Protein AF-A0A0E3R468-F1 (afdb_monomer_lite)

Sequence (129 aa):
MIKLFVVKCFRQLSYDKTISSLTEEEAILLSFYDENGQIKLPSGGTLHHFMKYRLGEKGVNEIMMLIGEKILKLSQEKEAKIDSTPLEASRYDKHADYNPHYECKMDKGTYYNGWNLPNFHDSYKRTFW

Secondary structure (DSSP, 8-state):
-HHHHHHHHHHT--HHHHHHT--HHHHHHTT-B-TTS-B-PPPHHHHHHIIIIIIHHHHHHHHHHHHHHHHHHHHHTS----B-PPEEPPTT-SSPEEETTTTEEEE---B-TT-----HHHHHHHHH-

Foldseek 3Di:
DVLLVVQCLQVLDQSVVSVVPQDPVNCVVSVCADPVRDRDDDDSVRVLCCDPPVCNPVNVVVVVVVVVVVVVVVVVVPPQPQDQDWDADPPPDPPFDQDPVVRGGTDRDRDRVPDDPDPSVVSCVVHND

Organism: NCBI:txid1434106

pLDDT: mean 72.73, std 17.35, range [34.56, 90.25]

Structure (mmCIF, N/CA/C/O backbone):
data_AF-A0A0E3R468-F1
#
_entry.id   AF-A0A0E3R468-F1
#
loop_
_atom_site.group_PDB
_atom_site.id
_atom_site.type_symbol
_atom_site.label_atom_id
_atom_site.label_alt_id
_atom_site.label_comp_id
_atom_site.label_asym_id
_atom_site.label_entity_id
_atom_site.label_seq_id
_atom_site.pdbx_PDB_ins_code
_atom_site.Cartn_x
_atom_site.Cartn_y
_atom_site.Cartn_z
_atom_site.occupancy
_atom_site.B_iso_or_equiv
_atom_site.auth_seq_id
_atom_site.auth_comp_id
_atom_site.auth_asym_id
_atom_site.auth_atom_id
_atom_site.pdbx_PDB_model_num
ATOM 1 N N . MET A 1 1 ? -10.256 -3.615 -2.836 1.00 83.75 1 MET A N 1
ATOM 2 C CA . MET A 1 1 ? -8.941 -4.296 -2.955 1.00 83.75 1 MET A CA 1
ATOM 3 C C . MET A 1 1 ? -7.787 -3.319 -3.188 1.00 83.75 1 MET A C 1
ATOM 5 O O . MET A 1 1 ? -6.868 -3.327 -2.384 1.00 83.75 1 MET A O 1
ATOM 9 N N . ILE A 1 2 ? -7.838 -2.440 -4.202 1.00 87.44 2 ILE A N 1
ATOM 10 C CA . ILE A 1 2 ? -6.741 -1.488 -4.504 1.00 87.44 2 ILE A CA 1
ATOM 11 C C . ILE A 1 2 ? -6.400 -0.573 -3.316 1.00 87.44 2 ILE A C 1
ATOM 13 O O . ILE A 1 2 ? -5.235 -0.463 -2.965 1.00 87.44 2 ILE A O 1
ATOM 17 N N . LYS A 1 3 ? -7.399 0.019 -2.642 1.00 89.00 3 LYS A N 1
ATOM 18 C CA . LYS A 1 3 ? -7.170 0.876 -1.458 1.00 89.00 3 LYS A CA 1
ATOM 19 C C . LYS A 1 3 ? -6.333 0.173 -0.379 1.00 89.00 3 LYS A C 1
ATOM 21 O O . LYS A 1 3 ? -5.358 0.726 0.108 1.00 89.00 3 LYS A O 1
ATOM 26 N N . LEU A 1 4 ? -6.681 -1.076 -0.065 1.00 87.31 4 LEU A N 1
ATOM 27 C CA . LEU A 1 4 ? -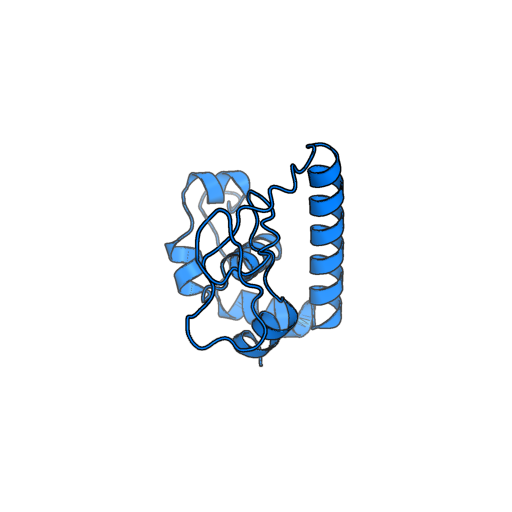5.968 -1.879 0.928 1.00 87.31 4 LEU A CA 1
ATOM 28 C C . LEU A 1 4 ? -4.533 -2.200 0.494 1.00 87.31 4 LEU A C 1
ATOM 30 O O . LEU A 1 4 ? -3.613 -2.153 1.305 1.00 87.31 4 LEU A O 1
ATOM 34 N N . PHE A 1 5 ? -4.338 -2.492 -0.793 1.00 87.25 5 PHE A N 1
ATOM 35 C CA . PHE A 1 5 ? -3.008 -2.674 -1.365 1.00 87.25 5 PHE A CA 1
ATOM 36 C C . PHE A 1 5 ? -2.149 -1.410 -1.215 1.00 87.25 5 PHE A C 1
ATOM 38 O O . PHE A 1 5 ? -1.015 -1.490 -0.750 1.00 87.25 5 PHE A O 1
ATOM 45 N N . VAL A 1 6 ? -2.707 -0.248 -1.549 1.00 86.69 6 VAL A N 1
ATOM 46 C CA . VAL A 1 6 ? -2.021 1.042 -1.434 1.00 86.69 6 VAL A CA 1
ATOM 47 C C . VAL A 1 6 ? -1.604 1.305 0.016 1.00 86.69 6 VAL A C 1
ATOM 49 O O . VAL A 1 6 ? -0.434 1.581 0.264 1.00 86.69 6 VAL A O 1
ATOM 52 N N . VAL A 1 7 ? -2.510 1.123 0.983 1.00 88.06 7 VAL A N 1
ATOM 53 C CA . VAL A 1 7 ? -2.199 1.262 2.420 1.00 88.06 7 VAL A CA 1
ATOM 54 C C . VAL A 1 7 ? -1.065 0.328 2.839 1.00 88.06 7 VAL A C 1
ATOM 56 O O . VAL A 1 7 ? -0.104 0.767 3.469 1.00 88.06 7 VAL A O 1
ATOM 59 N N . LYS A 1 8 ? -1.139 -0.948 2.447 1.00 86.88 8 LYS A N 1
ATOM 60 C CA . LYS A 1 8 ? -0.091 -1.936 2.723 1.00 86.88 8 LYS A CA 1
ATOM 61 C C . LYS A 1 8 ? 1.271 -1.493 2.173 1.00 86.88 8 LYS A C 1
ATOM 63 O O . LYS A 1 8 ? 2.278 -1.647 2.858 1.00 86.88 8 LYS A O 1
ATOM 68 N N . CYS A 1 9 ? 1.308 -0.944 0.958 1.00 83.50 9 CYS A N 1
ATOM 69 C CA . CYS A 1 9 ? 2.532 -0.441 0.332 1.00 83.50 9 CYS A CA 1
ATOM 70 C C . CYS A 1 9 ? 3.117 0.773 1.047 1.00 83.50 9 CYS A C 1
ATOM 72 O O . CYS A 1 9 ? 4.317 0.792 1.301 1.00 83.50 9 CYS A O 1
ATOM 74 N N . PHE A 1 10 ? 2.289 1.753 1.411 1.00 83.62 10 PHE A N 1
ATOM 75 C CA . PHE A 1 10 ? 2.759 2.933 2.140 1.00 83.62 10 PHE A CA 1
ATOM 76 C C . PHE A 1 10 ? 3.280 2.584 3.535 1.00 83.62 10 PHE A C 1
ATOM 78 O O . PHE A 1 10 ? 4.292 3.131 3.962 1.00 83.62 10 PHE A O 1
ATOM 85 N N . ARG A 1 11 ? 2.637 1.636 4.226 1.00 84.38 11 ARG A N 1
ATOM 86 C CA . ARG A 1 11 ? 3.075 1.179 5.554 1.00 84.38 11 ARG A CA 1
ATOM 87 C C . ARG A 1 11 ? 4.249 0.204 5.514 1.00 84.38 11 ARG A C 1
ATOM 89 O O . ARG A 1 11 ? 4.859 -0.034 6.548 1.00 84.38 11 ARG A O 1
ATOM 96 N N . GLN A 1 12 ? 4.540 -0.389 4.354 1.00 84.94 12 GLN A N 1
ATOM 97 C CA . GLN A 1 12 ? 5.531 -1.462 4.190 1.00 84.94 12 GLN A CA 1
ATOM 98 C C . GLN A 1 12 ? 5.329 -2.645 5.152 1.00 84.94 12 GLN A C 1
ATOM 100 O O . GLN A 1 12 ? 6.282 -3.272 5.615 1.00 84.94 12 GLN A O 1
ATOM 105 N N . LEU A 1 13 ? 4.073 -2.963 5.463 1.00 83.62 13 LEU A N 1
ATOM 106 C CA . LEU A 1 13 ? 3.722 -4.044 6.378 1.00 83.62 13 LEU A CA 1
ATOM 107 C C . LEU A 1 13 ? 3.335 -5.321 5.621 1.00 83.62 13 LEU A C 1
ATOM 109 O O . LEU A 1 13 ? 2.939 -5.307 4.449 1.00 83.62 13 LEU A O 1
ATOM 113 N N . SER A 1 14 ? 3.408 -6.459 6.318 1.00 84.31 14 SER A N 1
ATOM 114 C CA . SER A 1 14 ? 2.744 -7.679 5.853 1.00 84.31 14 SER A CA 1
ATOM 115 C C . SER A 1 14 ? 1.225 -7.478 5.838 1.00 84.31 14 SER A C 1
ATOM 117 O O . SER A 1 14 ? 0.705 -6.530 6.430 1.00 84.31 14 SER A O 1
ATOM 119 N N . TYR A 1 15 ? 0.498 -8.352 5.136 1.00 85.69 15 TYR A N 1
ATOM 120 C CA . TYR A 1 15 ? -0.962 -8.249 5.062 1.00 85.69 15 TYR A CA 1
ATOM 121 C C . TYR A 1 15 ? -1.594 -8.287 6.463 1.00 85.69 15 TYR A C 1
ATOM 123 O O . TYR A 1 15 ? -2.299 -7.351 6.827 1.00 85.69 15 TYR A O 1
ATOM 131 N N . ASP A 1 16 ? -1.248 -9.286 7.279 1.00 85.06 16 ASP A N 1
ATOM 132 C CA . ASP A 1 16 ? -1.821 -9.447 8.623 1.00 85.06 16 ASP A CA 1
ATOM 133 C C . ASP A 1 16 ? -1.519 -8.250 9.526 1.00 85.06 16 ASP A C 1
ATOM 135 O O . ASP A 1 16 ? -2.408 -7.748 10.208 1.00 85.06 16 ASP A O 1
ATOM 139 N N . LYS A 1 17 ? -0.288 -7.723 9.453 1.00 86.69 17 LYS A N 1
ATOM 140 C CA . LYS A 1 17 ? 0.103 -6.512 10.186 1.00 86.69 17 LYS A CA 1
ATOM 141 C C . LYS A 1 17 ? -0.636 -5.273 9.692 1.00 86.69 17 LYS A C 1
ATOM 143 O O . LYS A 1 17 ? -0.968 -4.400 10.485 1.00 86.69 17 LYS A O 1
ATOM 148 N N . THR A 1 18 ? -0.902 -5.185 8.389 1.00 87.00 18 THR A N 1
ATOM 149 C CA . THR A 1 18 ? -1.691 -4.087 7.819 1.00 87.00 18 THR A CA 1
ATOM 150 C C . THR A 1 18 ? -3.101 -4.114 8.394 1.00 87.00 18 THR A C 1
ATOM 152 O O . THR A 1 18 ? -3.568 -3.081 8.861 1.00 87.00 18 THR A O 1
ATOM 155 N N . ILE A 1 19 ? -3.734 -5.292 8.439 1.00 86.56 19 ILE A N 1
ATOM 156 C CA . ILE A 1 19 ? -5.073 -5.461 9.013 1.00 86.56 19 ILE A CA 1
ATOM 157 C C . ILE A 1 19 ? -5.087 -5.151 10.507 1.00 86.56 19 ILE A C 1
ATOM 159 O O . ILE A 1 19 ? -5.939 -4.392 10.951 1.00 86.56 19 ILE A O 1
ATOM 163 N N . SER A 1 20 ? -4.129 -5.663 11.281 1.00 86.38 20 SER A N 1
ATOM 164 C CA . SER A 1 20 ? -4.080 -5.398 1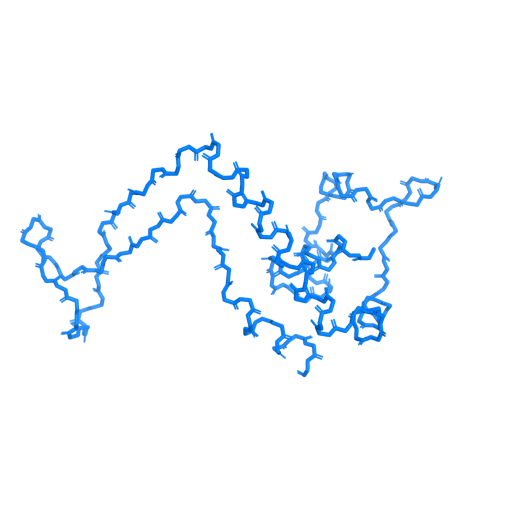2.724 1.00 86.38 20 SER A CA 1
ATOM 165 C C . SER A 1 20 ? -3.792 -3.932 13.061 1.00 86.38 20 SER A C 1
ATOM 167 O O . SER A 1 20 ? -4.087 -3.489 14.163 1.00 86.38 20 SER A O 1
ATOM 169 N N . SER A 1 21 ? -3.172 -3.192 12.138 1.00 87.56 21 SER A N 1
ATOM 170 C CA . SER A 1 21 ? -2.844 -1.769 12.302 1.00 87.56 21 SER A CA 1
ATOM 171 C C . SER A 1 21 ? -3.926 -0.812 11.794 1.00 87.56 21 SER A C 1
ATOM 173 O O . SER A 1 21 ? -3.733 0.397 11.869 1.00 87.56 21 SER A O 1
ATOM 175 N N . LEU A 1 22 ? -5.005 -1.316 11.190 1.00 86.75 22 LEU A N 1
ATOM 176 C CA . LEU A 1 22 ? -6.097 -0.484 10.687 1.00 86.75 22 LEU A CA 1
ATOM 177 C C . LEU A 1 22 ? -6.956 -0.012 11.858 1.00 86.75 22 LEU A C 1
ATOM 179 O O . LEU A 1 22 ? -7.528 -0.833 12.575 1.00 86.75 22 LEU A O 1
ATOM 183 N N . THR A 1 23 ? -7.053 1.303 12.041 1.00 86.69 23 THR A N 1
ATOM 184 C CA . THR A 1 23 ? -8.002 1.874 13.002 1.00 86.69 23 THR A CA 1
ATOM 185 C C . THR A 1 23 ? -9.412 1.887 12.415 1.00 86.69 23 THR A C 1
ATOM 187 O O . THR A 1 23 ? -9.610 1.796 11.199 1.00 86.69 23 THR A O 1
ATOM 190 N N . GLU A 1 24 ? -10.415 2.013 13.281 1.00 81.44 24 GLU A N 1
ATOM 191 C CA . GLU A 1 24 ? -11.810 2.134 12.851 1.00 81.44 24 GLU A CA 1
ATOM 192 C C . GLU A 1 24 ? -12.020 3.377 11.972 1.00 81.44 24 GLU A C 1
ATOM 194 O O . GLU A 1 24 ? -12.632 3.291 10.913 1.00 81.44 24 GLU A O 1
ATOM 199 N N . GLU A 1 25 ? -11.414 4.507 12.339 1.00 85.00 25 GLU A N 1
ATOM 200 C CA . GLU A 1 25 ? -11.448 5.759 11.570 1.00 85.00 25 GLU A CA 1
ATOM 201 C C . GLU A 1 25 ? -10.875 5.593 10.157 1.00 85.00 25 GLU A C 1
ATOM 203 O O . GLU A 1 25 ? -11.449 6.068 9.175 1.00 85.00 25 GLU A O 1
ATOM 208 N N . GLU A 1 26 ? -9.758 4.876 10.028 1.00 84.56 26 GLU A N 1
ATOM 209 C CA . GLU A 1 26 ? -9.151 4.580 8.732 1.00 84.56 26 GLU A CA 1
ATOM 210 C C . GLU A 1 26 ? -10.023 3.636 7.905 1.00 84.56 26 GLU A C 1
ATOM 212 O O . GLU A 1 26 ? -10.137 3.807 6.688 1.00 84.56 26 GLU A O 1
ATOM 217 N N . ALA A 1 27 ? -10.670 2.662 8.549 1.00 83.50 27 ALA A N 1
ATOM 218 C CA . ALA A 1 27 ? -11.628 1.787 7.890 1.00 83.50 27 ALA A CA 1
ATOM 219 C C . ALA A 1 27 ? -12.851 2.566 7.376 1.00 83.50 27 ALA A C 1
ATOM 221 O O . ALA A 1 27 ? -13.286 2.308 6.247 1.00 83.50 27 ALA A O 1
ATOM 222 N N . ILE A 1 28 ? -13.328 3.565 8.135 1.00 83.31 28 ILE A N 1
ATOM 223 C CA . ILE A 1 28 ? -14.382 4.496 7.708 1.00 83.31 28 ILE A CA 1
ATOM 224 C C . ILE A 1 28 ? -13.930 5.293 6.491 1.00 83.31 28 ILE A C 1
ATOM 226 O O . ILE A 1 28 ? -14.574 5.261 5.438 1.00 83.31 28 ILE A O 1
ATOM 230 N N . LEU A 1 29 ? -12.794 5.976 6.619 1.00 85.94 29 LEU A N 1
ATOM 231 C CA . LEU A 1 29 ? -12.253 6.867 5.598 1.00 85.94 29 LEU A CA 1
ATOM 232 C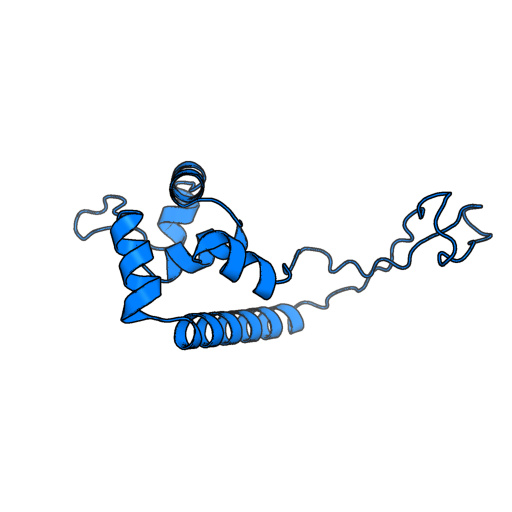 C . LEU A 1 29 ? -12.005 6.137 4.274 1.00 85.94 29 LEU A C 1
ATOM 234 O O . LEU A 1 29 ? -12.268 6.659 3.190 1.00 85.94 29 LEU A O 1
ATOM 238 N N . LEU A 1 30 ? -11.514 4.902 4.350 1.00 84.31 30 LEU A N 1
ATOM 239 C CA . LEU A 1 30 ? -11.219 4.077 3.183 1.00 84.31 30 LEU A CA 1
ATOM 240 C C . LEU A 1 30 ? -12.438 3.295 2.681 1.00 84.31 30 LEU A C 1
ATOM 242 O O . LEU A 1 30 ? -12.362 2.671 1.615 1.00 84.31 30 LEU A O 1
ATOM 246 N N . SER A 1 31 ? -13.572 3.405 3.375 1.00 84.19 31 SER A N 1
ATOM 247 C CA . SER A 1 31 ? -14.843 2.761 3.049 1.00 84.19 31 SER A CA 1
ATOM 248 C C . SER A 1 31 ? -14.702 1.240 2.954 1.00 84.19 31 SER A C 1
ATOM 250 O O . SER A 1 31 ? -15.111 0.630 1.966 1.00 84.19 31 SER A O 1
ATOM 252 N N . PHE A 1 32 ? -14.073 0.615 3.951 1.00 82.62 32 PHE A N 1
ATOM 253 C CA . PHE A 1 32 ? -13.917 -0.842 4.016 1.00 82.62 32 PHE A CA 1
ATOM 254 C C . PHE A 1 32 ? -15.165 -1.554 4.556 1.00 82.62 32 PHE A C 1
ATOM 256 O O . PHE A 1 32 ? -15.038 -2.503 5.321 1.00 82.62 32 PHE A O 1
ATOM 263 N N . TYR A 1 33 ? -16.357 -1.134 4.136 1.00 78.75 33 TYR A N 1
ATOM 264 C CA . TYR A 1 33 ? -17.625 -1.716 4.575 1.00 78.75 33 TYR A CA 1
ATOM 265 C C . TYR A 1 33 ? -18.271 -2.586 3.505 1.00 78.75 33 TYR A C 1
ATOM 267 O O . TYR A 1 33 ? -18.129 -2.327 2.308 1.00 78.75 33 TYR A O 1
ATOM 275 N N . ASP A 1 34 ? -18.988 -3.614 3.947 1.00 72.38 34 ASP A N 1
ATOM 276 C CA . ASP A 1 34 ? -19.946 -4.332 3.120 1.00 72.38 34 ASP A CA 1
ATOM 277 C C . ASP A 1 34 ? -21.332 -3.666 3.130 1.00 72.38 34 ASP A C 1
ATOM 279 O O . ASP A 1 34 ? -21.573 -2.653 3.787 1.00 72.38 34 ASP A O 1
ATOM 283 N N . GLU A 1 35 ? -22.250 -4.254 2.370 1.00 71.94 35 GLU A N 1
ATOM 284 C CA . GLU A 1 35 ? -23.657 -3.851 2.268 1.00 71.94 35 GLU A CA 1
ATOM 285 C C . GLU A 1 35 ? -24.426 -3.882 3.603 1.00 71.94 35 GLU A C 1
ATOM 287 O O . GLU A 1 35 ? -25.473 -3.249 3.715 1.00 71.94 35 GLU A O 1
ATOM 292 N N . ASN A 1 36 ? -23.878 -4.534 4.633 1.00 75.38 36 ASN A N 1
ATOM 293 C CA . ASN A 1 36 ? -24.439 -4.608 5.982 1.00 75.38 36 ASN A CA 1
ATOM 294 C C . ASN A 1 36 ? -23.715 -3.683 6.980 1.00 75.38 36 ASN A C 1
ATOM 296 O O . ASN A 1 36 ? -23.978 -3.753 8.180 1.00 75.38 36 ASN A O 1
ATOM 300 N N . GLY A 1 37 ? -22.790 -2.836 6.514 1.00 68.69 37 GLY A N 1
ATOM 301 C CA . GLY A 1 37 ? -22.012 -1.932 7.362 1.00 68.69 37 GLY A CA 1
ATOM 302 C C . GLY A 1 37 ? -20.914 -2.620 8.178 1.00 68.69 37 GLY A C 1
ATOM 303 O O . GLY A 1 37 ? -20.349 -2.001 9.077 1.00 68.69 37 GLY A O 1
ATOM 304 N N . GLN A 1 38 ? -20.582 -3.882 7.889 1.00 74.12 38 GLN A N 1
ATOM 305 C CA . GLN A 1 38 ? -19.495 -4.596 8.558 1.00 74.12 38 GLN A CA 1
ATOM 306 C C . GLN A 1 38 ? -18.171 -4.391 7.827 1.00 74.12 38 GLN A C 1
ATOM 308 O O . GLN A 1 38 ? -18.126 -4.334 6.596 1.00 74.12 38 GLN A O 1
ATOM 313 N N . ILE A 1 39 ? -17.069 -4.301 8.581 1.00 75.25 39 ILE A N 1
ATOM 314 C CA . ILE A 1 39 ? -15.737 -4.177 7.984 1.00 75.25 39 ILE A CA 1
ATOM 315 C C . ILE A 1 39 ? -15.402 -5.481 7.255 1.00 75.25 39 ILE A C 1
ATOM 317 O O . ILE A 1 39 ? -15.133 -6.506 7.883 1.00 75.25 39 ILE A O 1
ATOM 321 N N . LYS A 1 40 ? -15.391 -5.447 5.919 1.00 79.81 40 LYS A N 1
ATOM 322 C CA . LYS A 1 40 ? -15.118 -6.622 5.083 1.00 79.81 40 LYS A CA 1
ATOM 323 C C . LYS A 1 40 ? -13.871 -6.409 4.245 1.00 79.81 40 LYS A C 1
ATOM 325 O O . LYS A 1 40 ? -13.878 -5.768 3.193 1.00 79.81 40 LYS A O 1
ATOM 330 N N . LEU A 1 41 ? -12.778 -6.999 4.714 1.00 83.12 41 LEU A N 1
ATOM 331 C CA . LEU A 1 41 ? -11.481 -6.949 4.051 1.00 83.12 41 LEU A CA 1
ATOM 332 C C . LEU A 1 41 ? -11.251 -8.242 3.243 1.00 83.12 41 LEU A C 1
ATOM 334 O O . LEU A 1 41 ? -11.570 -9.334 3.717 1.00 83.12 41 LEU A O 1
ATOM 338 N N . PRO A 1 42 ? -10.724 -8.155 2.008 1.00 84.12 42 PRO A N 1
ATOM 339 C CA . PRO A 1 42 ? -10.400 -9.335 1.210 1.00 84.12 42 PRO A CA 1
ATOM 340 C C . PRO A 1 42 ? -9.262 -10.109 1.872 1.00 84.12 42 PRO A C 1
ATOM 342 O O . PRO A 1 42 ? -8.281 -9.487 2.245 1.00 84.12 42 PRO A O 1
ATOM 345 N N . SER A 1 43 ? -9.328 -11.442 1.931 1.00 86.25 43 SER A N 1
ATOM 346 C CA . SER A 1 43 ? -8.233 -12.244 2.501 1.00 86.25 43 SER A CA 1
ATOM 347 C C . SER A 1 43 ? -6.872 -11.938 1.853 1.00 86.25 43 SER A C 1
ATOM 349 O O . SER A 1 43 ? -6.801 -11.546 0.681 1.00 86.25 43 SER A O 1
ATOM 351 N N . GLY A 1 44 ? -5.777 -12.188 2.580 1.00 84.88 44 GLY A N 1
ATOM 352 C CA . GLY A 1 44 ? -4.421 -11.988 2.059 1.00 84.88 44 GLY A CA 1
ATOM 353 C C . GLY A 1 44 ? -4.164 -12.747 0.751 1.00 84.88 44 GLY A C 1
ATOM 354 O O . GLY A 1 44 ? -3.576 -12.192 -0.176 1.00 84.88 44 GLY A O 1
ATOM 355 N N . GLY A 1 45 ? -4.694 -13.971 0.625 1.00 86.00 45 GLY A N 1
ATOM 356 C CA . GLY A 1 45 ? -4.618 -14.762 -0.608 1.00 86.00 45 GLY A CA 1
ATOM 357 C C . GLY A 1 45 ? -5.400 -14.140 -1.767 1.00 86.00 45 GLY A C 1
ATOM 358 O O . GLY A 1 45 ? -4.894 -14.058 -2.886 1.00 86.00 45 GLY A O 1
ATOM 359 N N . THR A 1 46 ? -6.603 -13.621 -1.502 1.00 88.31 46 THR A N 1
ATOM 360 C CA . THR A 1 46 ? -7.409 -12.901 -2.502 1.00 88.31 46 THR A CA 1
ATOM 361 C C . THR A 1 46 ? -6.699 -11.634 -2.979 1.00 88.31 46 THR A C 1
ATOM 363 O O . THR A 1 46 ? -6.667 -11.360 -4.180 1.00 88.31 46 THR A O 1
ATOM 366 N N . LEU A 1 47 ? -6.095 -10.876 -2.057 1.00 87.38 47 LEU A N 1
ATOM 367 C CA . LEU A 1 47 ? -5.340 -9.670 -2.387 1.00 87.38 47 LEU A CA 1
ATOM 368 C C . LEU A 1 47 ? -4.095 -10.003 -3.217 1.00 87.38 47 LEU A C 1
ATOM 370 O O . LEU A 1 47 ? -3.862 -9.366 -4.242 1.00 87.38 47 LEU A O 1
ATOM 374 N N . HIS A 1 48 ? -3.334 -11.024 -2.817 1.00 86.00 48 HIS A N 1
ATOM 375 C CA . HIS A 1 48 ? -2.154 -11.478 -3.551 1.00 86.00 48 HIS A CA 1
ATOM 376 C C . HIS A 1 48 ? -2.514 -11.929 -4.972 1.00 86.00 48 HIS A C 1
ATOM 378 O O . HIS A 1 48 ? -1.894 -11.485 -5.936 1.00 86.00 48 HIS A O 1
ATOM 384 N N . HIS A 1 49 ? -3.559 -12.748 -5.121 1.00 89.75 49 HIS A N 1
ATOM 385 C CA . HIS A 1 49 ? -4.028 -13.202 -6.427 1.00 89.75 49 HIS A CA 1
ATOM 386 C C . HIS A 1 49 ? -4.457 -12.028 -7.320 1.00 89.75 49 HIS A C 1
ATOM 388 O O . HIS A 1 49 ? -4.087 -11.968 -8.493 1.00 89.75 49 HIS A O 1
ATOM 394 N N . PHE A 1 50 ? -5.213 -11.070 -6.774 1.00 88.62 50 PHE A N 1
ATOM 395 C CA . PHE A 1 50 ? -5.607 -9.863 -7.500 1.00 88.62 50 PHE A CA 1
ATOM 396 C C . PHE A 1 50 ? -4.381 -9.080 -7.984 1.00 88.62 50 PHE A C 1
ATOM 398 O O . PHE A 1 50 ? -4.282 -8.739 -9.159 1.00 88.62 50 PHE A O 1
ATOM 405 N N . MET A 1 51 ? -3.413 -8.839 -7.108 1.00 85.25 51 MET A N 1
ATOM 406 C CA . MET A 1 51 ? -2.214 -8.099 -7.478 1.00 85.25 51 MET A CA 1
ATOM 407 C C . MET A 1 51 ? -1.378 -8.808 -8.539 1.00 85.25 51 MET A C 1
ATOM 409 O O . MET A 1 51 ? -0.967 -8.178 -9.508 1.00 85.25 51 MET A O 1
ATOM 413 N N . LYS A 1 52 ? -1.137 -10.109 -8.365 1.00 84.75 52 LYS A N 1
ATOM 414 C CA . LYS A 1 52 ? -0.269 -10.883 -9.251 1.00 84.75 52 LYS A CA 1
ATOM 415 C C . LYS A 1 52 ? -0.888 -11.083 -10.633 1.00 84.75 52 LYS A C 1
ATOM 417 O O . LYS A 1 52 ? -0.203 -10.896 -11.630 1.00 84.75 52 LYS A O 1
ATOM 422 N N . TYR A 1 53 ? -2.172 -11.439 -10.690 1.00 86.19 53 TYR A N 1
ATOM 423 C CA . TYR A 1 53 ? -2.800 -11.909 -11.930 1.00 86.19 53 TYR A CA 1
ATOM 424 C C . TYR A 1 53 ? -3.783 -10.926 -12.565 1.00 86.19 53 TYR A C 1
ATOM 426 O O . TYR A 1 53 ? -3.999 -10.997 -13.770 1.00 86.19 53 TYR A O 1
ATOM 434 N N . ARG A 1 54 ? -4.412 -10.029 -11.792 1.00 88.00 54 ARG A N 1
ATOM 435 C CA . ARG A 1 54 ? -5.347 -9.029 -12.348 1.00 88.00 54 ARG A CA 1
ATOM 436 C C . ARG A 1 54 ? -4.646 -7.711 -12.639 1.00 88.00 54 ARG A C 1
ATOM 438 O O . ARG A 1 54 ? -4.888 -7.121 -13.682 1.00 88.00 54 ARG A O 1
ATOM 445 N N . LEU A 1 55 ? -3.823 -7.249 -11.701 1.00 87.38 55 LEU A N 1
ATOM 446 C CA . LEU A 1 55 ? -3.137 -5.965 -11.808 1.00 87.38 55 LEU A CA 1
ATOM 447 C C . LEU A 1 55 ? -1.797 -6.105 -12.540 1.00 87.38 55 LEU A C 1
ATOM 449 O O . LEU A 1 55 ? -1.489 -5.326 -13.439 1.00 87.38 55 LEU A O 1
ATOM 453 N N . GLY A 1 56 ? -1.020 -7.122 -12.162 1.00 87.94 56 GLY A N 1
ATOM 454 C CA . GLY A 1 56 ? 0.336 -7.332 -12.652 1.00 87.94 56 GLY A CA 1
ATOM 455 C C . GLY A 1 56 ? 1.294 -6.211 -12.236 1.00 87.94 56 GLY A C 1
ATOM 456 O O . GLY A 1 56 ? 0.902 -5.192 -11.667 1.00 87.94 56 GLY A O 1
ATOM 457 N N . GLU A 1 57 ? 2.577 -6.388 -12.536 1.00 85.50 57 GLU A N 1
ATOM 458 C CA . GLU A 1 57 ? 3.612 -5.390 -12.228 1.00 85.50 57 GLU A CA 1
ATOM 459 C C . GLU A 1 57 ? 3.349 -4.051 -12.925 1.00 85.50 57 GLU A C 1
ATOM 461 O O . GLU A 1 57 ? 3.426 -2.991 -12.304 1.0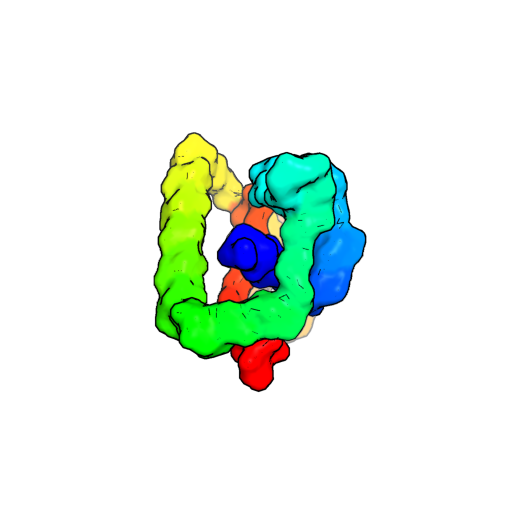0 85.50 57 GLU A O 1
ATOM 466 N N . LYS A 1 58 ? 2.949 -4.100 -14.200 1.00 87.50 58 LYS A N 1
ATOM 467 C CA . LYS A 1 58 ? 2.646 -2.900 -14.982 1.00 87.50 58 LYS A CA 1
ATOM 468 C C . LYS A 1 58 ? 1.497 -2.091 -14.372 1.00 87.50 58 LYS A C 1
ATOM 470 O O . LYS A 1 58 ? 1.653 -0.894 -14.155 1.00 87.50 58 LYS A O 1
ATOM 475 N N . GLY A 1 59 ? 0.380 -2.742 -14.034 1.00 87.75 59 GLY A N 1
ATOM 476 C CA . GLY A 1 59 ? -0.771 -2.058 -13.442 1.00 87.75 59 GLY A CA 1
ATOM 477 C C . GLY A 1 59 ? -0.4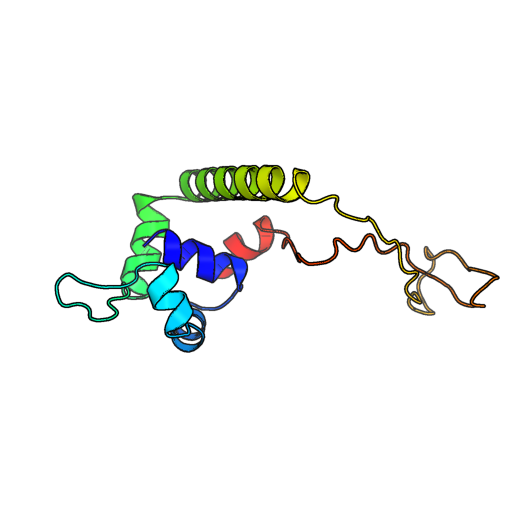84 -1.520 -12.040 1.00 87.75 59 GLY A C 1
ATOM 478 O O . GLY A 1 59 ? -0.979 -0.455 -11.676 1.00 87.75 59 GLY A O 1
ATOM 479 N N . VAL A 1 60 ? 0.351 -2.213 -11.256 1.00 87.12 60 VAL A N 1
ATOM 480 C CA . VAL A 1 60 ? 0.826 -1.701 -9.962 1.00 87.12 60 VAL A CA 1
ATOM 481 C C . VAL A 1 60 ? 1.622 -0.411 -10.153 1.00 87.12 60 VAL A C 1
ATOM 483 O O . VAL A 1 60 ? 1.333 0.577 -9.478 1.00 87.12 60 VAL A O 1
ATOM 486 N N . ASN A 1 61 ? 2.585 -0.404 -11.077 1.00 85.88 61 ASN A N 1
ATOM 487 C CA . ASN A 1 61 ? 3.423 0.765 -11.337 1.00 85.88 61 ASN A CA 1
ATOM 488 C C . ASN A 1 61 ? 2.597 1.962 -11.823 1.00 85.88 61 ASN A C 1
ATOM 490 O O . ASN A 1 61 ? 2.777 3.067 -11.317 1.00 85.88 61 ASN A O 1
ATOM 494 N N . GLU A 1 62 ? 1.651 1.749 -12.739 1.00 89.69 62 GLU A N 1
ATOM 495 C CA . GLU A 1 62 ? 0.769 2.810 -13.242 1.00 89.69 62 GLU A CA 1
ATOM 496 C C . GLU A 1 62 ? -0.098 3.417 -12.129 1.00 89.69 62 GLU A C 1
ATOM 498 O O . GLU A 1 62 ? -0.173 4.639 -11.998 1.00 89.69 62 GLU A O 1
ATOM 503 N N . ILE A 1 63 ? -0.705 2.589 -11.272 1.00 89.56 63 ILE A N 1
ATOM 504 C CA . ILE A 1 63 ? -1.514 3.080 -10.146 1.00 89.56 63 ILE A CA 1
ATOM 505 C C . ILE A 1 63 ? -0.659 3.873 -9.159 1.00 89.56 63 ILE A C 1
ATOM 507 O O . ILE A 1 63 ? -1.084 4.935 -8.702 1.00 89.56 63 ILE A O 1
ATOM 511 N N . MET A 1 64 ? 0.535 3.380 -8.830 1.00 85.25 64 MET A N 1
ATOM 512 C CA . MET A 1 64 ? 1.432 4.078 -7.911 1.00 85.25 64 MET A CA 1
ATOM 513 C C . MET A 1 64 ? 1.903 5.415 -8.480 1.00 85.25 64 MET A C 1
ATOM 515 O O . MET A 1 64 ? 1.908 6.404 -7.751 1.00 85.25 64 MET A O 1
ATOM 519 N N . MET A 1 65 ? 2.210 5.476 -9.778 1.00 87.56 65 MET A N 1
ATOM 520 C CA . MET A 1 65 ? 2.543 6.724 -10.467 1.00 87.56 65 MET A CA 1
ATOM 521 C C . MET A 1 65 ? 1.395 7.733 -10.403 1.00 87.56 65 MET A C 1
ATOM 523 O O . MET A 1 65 ? 1.606 8.866 -9.982 1.00 87.56 65 MET A O 1
ATOM 527 N N . LEU A 1 66 ? 0.165 7.318 -10.722 1.00 90.25 66 LEU A N 1
ATOM 528 C CA . LEU A 1 66 ? -1.009 8.197 -10.669 1.00 90.25 66 LEU A CA 1
ATOM 529 C C . LEU A 1 66 ? -1.280 8.733 -9.258 1.00 90.25 66 LEU A C 1
ATOM 531 O O . LEU A 1 66 ? -1.661 9.893 -9.088 1.00 90.25 66 LEU A O 1
ATOM 535 N N . ILE A 1 67 ? -1.101 7.896 -8.235 1.00 88.31 67 ILE A N 1
ATOM 536 C CA . ILE A 1 67 ? -1.238 8.313 -6.837 1.00 88.31 67 ILE A CA 1
ATOM 537 C C . ILE A 1 67 ? -0.126 9.299 -6.472 1.00 88.31 67 ILE A C 1
ATOM 539 O O . ILE A 1 67 ? -0.423 10.349 -5.907 1.00 88.31 67 ILE A O 1
ATOM 543 N N . GLY A 1 68 ? 1.123 8.998 -6.831 1.00 84.06 68 GLY A N 1
ATOM 544 C CA . GLY A 1 68 ? 2.271 9.874 -6.604 1.00 84.06 68 GLY A CA 1
ATOM 545 C C . GLY A 1 68 ? 2.094 11.246 -7.253 1.00 84.06 68 GLY A C 1
ATOM 546 O O . GLY A 1 68 ? 2.271 12.262 -6.587 1.00 84.06 68 GLY A O 1
ATOM 547 N N . GLU A 1 69 ? 1.647 11.297 -8.509 1.00 85.88 69 GLU A N 1
ATOM 548 C CA . GLU A 1 69 ? 1.343 12.547 -9.212 1.00 85.88 69 GLU A CA 1
ATOM 549 C C . GLU A 1 69 ? 0.243 13.354 -8.518 1.00 85.88 69 GLU A C 1
ATOM 551 O O . GLU A 1 69 ? 0.352 14.575 -8.395 1.00 85.88 69 GLU A O 1
ATOM 556 N N . LYS A 1 70 ? -0.822 12.694 -8.047 1.00 86.50 70 LYS A N 1
ATOM 557 C CA . LYS A 1 70 ? -1.892 13.371 -7.303 1.00 86.50 70 LYS A CA 1
ATOM 558 C C . LYS A 1 70 ? -1.399 13.922 -5.970 1.00 86.50 70 LYS A C 1
ATOM 560 O O . LYS A 1 70 ? -1.721 15.060 -5.647 1.00 86.50 70 LYS A O 1
ATOM 565 N N . ILE A 1 71 ? -0.615 13.148 -5.221 1.00 83.25 71 ILE A N 1
ATOM 566 C CA . ILE A 1 71 ? -0.014 13.601 -3.960 1.00 83.25 71 ILE A CA 1
ATOM 567 C C . ILE A 1 71 ? 0.903 14.797 -4.218 1.00 83.25 71 ILE A C 1
ATOM 569 O O . ILE A 1 71 ? 0.817 15.788 -3.500 1.00 83.25 71 ILE A O 1
ATOM 573 N N . LEU A 1 72 ? 1.732 14.743 -5.263 1.00 79.81 72 LEU A N 1
ATOM 574 C CA . LEU A 1 72 ? 2.644 15.828 -5.615 1.00 79.81 72 LEU A CA 1
ATOM 575 C C . LEU A 1 72 ? 1.888 17.119 -5.945 1.00 79.81 72 LEU A C 1
ATOM 577 O O . LEU A 1 72 ? 2.249 18.175 -5.435 1.00 79.81 72 LEU A O 1
ATOM 581 N N . LYS A 1 73 ? 0.810 17.038 -6.734 1.00 82.62 73 LYS A N 1
ATOM 582 C CA . LYS A 1 73 ? -0.043 18.196 -7.050 1.00 82.62 73 LYS A CA 1
ATOM 583 C C . LYS A 1 73 ? -0.672 18.803 -5.793 1.00 82.62 73 LYS A C 1
ATOM 585 O O . LYS A 1 73 ? -0.596 20.009 -5.606 1.00 82.62 73 LYS A O 1
ATOM 590 N N . LEU A 1 74 ? -1.206 17.967 -4.899 1.00 76.75 74 LEU A N 1
ATOM 591 C CA . LEU A 1 74 ? -1.756 18.412 -3.610 1.00 76.75 74 LEU A CA 1
ATOM 592 C C . LEU A 1 74 ? -0.679 18.984 -2.672 1.00 76.75 74 LEU A C 1
ATOM 594 O O . LEU A 1 74 ? -0.963 19.844 -1.842 1.00 76.75 74 LEU A O 1
ATOM 598 N N . SER A 1 75 ? 0.561 18.507 -2.786 1.00 66.56 75 SER A N 1
ATOM 599 C CA . SER A 1 75 ? 1.694 19.007 -2.009 1.00 66.56 75 SER A CA 1
ATOM 600 C C . SER A 1 75 ? 2.243 20.322 -2.548 1.00 66.56 75 SER A C 1
ATOM 602 O O . SER A 1 75 ? 2.795 21.074 -1.764 1.00 66.56 75 SER A O 1
ATOM 604 N N . GLN A 1 76 ? 2.126 20.616 -3.844 1.00 56.94 76 GLN A N 1
ATOM 605 C CA . GLN A 1 76 ? 2.553 21.903 -4.406 1.00 56.94 76 GLN A CA 1
ATOM 606 C C . GLN A 1 76 ? 1.631 23.060 -3.983 1.00 56.94 76 GLN A C 1
ATOM 608 O O . GLN A 1 76 ? 2.072 24.204 -3.961 1.00 56.94 76 GLN A O 1
ATOM 613 N N . GLU A 1 77 ? 0.389 22.768 -3.582 1.00 52.53 77 GLU A N 1
ATOM 614 C CA . GLU A 1 77 ? -0.544 23.751 -3.006 1.00 52.53 77 GLU A CA 1
ATOM 615 C C . GLU A 1 77 ? -0.200 24.144 -1.557 1.00 52.53 77 GLU A C 1
ATOM 617 O O . GLU A 1 77 ? -0.654 25.178 -1.068 1.00 52.53 77 GLU A O 1
ATOM 622 N N . LYS A 1 78 ? 0.625 23.353 -0.859 1.00 50.81 78 LYS A N 1
ATOM 623 C CA . LYS A 1 78 ? 1.183 23.695 0.454 1.00 50.81 78 LYS A CA 1
ATOM 624 C C . LYS A 1 78 ? 2.666 23.964 0.272 1.00 50.81 78 LYS A C 1
ATOM 626 O O . LYS A 1 78 ? 3.411 23.014 0.088 1.00 50.81 78 LYS A O 1
ATOM 631 N N . GLU A 1 79 ? 3.101 25.221 0.331 1.00 43.72 79 GLU A N 1
ATOM 632 C CA . GLU A 1 79 ? 4.524 25.589 0.277 1.00 43.72 79 GLU A CA 1
ATOM 633 C C . GLU A 1 79 ? 5.369 24.654 1.158 1.00 43.72 79 GLU A C 1
ATOM 635 O O . GLU A 1 79 ? 5.408 24.769 2.386 1.00 43.72 79 GLU A O 1
ATOM 640 N N . ALA A 1 80 ? 6.030 23.683 0.527 1.00 50.03 80 ALA A N 1
ATOM 641 C CA . ALA A 1 80 ? 6.959 22.810 1.205 1.00 50.03 80 ALA A CA 1
ATOM 642 C C . ALA A 1 80 ? 8.179 23.666 1.534 1.00 50.03 80 ALA A C 1
ATOM 644 O O . ALA A 1 80 ? 9.027 23.919 0.677 1.00 50.03 80 ALA A O 1
ATOM 645 N N . LYS A 1 81 ? 8.255 24.149 2.777 1.00 45.53 81 LYS A N 1
ATOM 646 C CA . LYS A 1 81 ? 9.497 24.697 3.315 1.00 45.53 81 LYS A CA 1
ATOM 647 C C . LYS A 1 81 ? 10.520 23.571 3.327 1.00 45.53 81 LYS A C 1
ATOM 649 O O . LYS A 1 81 ? 10.461 22.677 4.171 1.00 45.53 81 LYS A O 1
ATOM 654 N N . ILE A 1 82 ? 11.422 23.622 2.355 1.00 48.19 82 ILE A N 1
ATOM 655 C CA . ILE A 1 82 ? 12.672 22.878 2.374 1.00 48.19 82 ILE A CA 1
ATOM 656 C C . ILE A 1 82 ? 13.484 23.505 3.502 1.00 48.19 82 ILE A C 1
ATOM 658 O O . ILE A 1 82 ? 14.093 24.557 3.322 1.00 48.19 82 ILE A O 1
ATOM 662 N N . ASP A 1 83 ? 13.410 22.903 4.683 1.00 46.62 83 ASP A N 1
ATOM 663 C CA . ASP A 1 83 ? 14.276 23.264 5.793 1.00 46.62 83 ASP A CA 1
ATOM 664 C C . ASP A 1 83 ? 15.421 22.258 5.824 1.00 46.62 83 ASP A C 1
ATOM 666 O O . ASP A 1 83 ? 15.236 21.066 6.080 1.00 46.62 83 ASP A O 1
ATOM 670 N N . SER A 1 84 ? 16.612 22.721 5.464 1.00 53.16 84 SER A N 1
ATOM 671 C CA . SER A 1 84 ? 17.827 21.934 5.603 1.00 53.16 84 SER A CA 1
ATOM 672 C C . SER A 1 84 ? 18.317 22.092 7.037 1.00 53.16 84 SER A C 1
ATOM 674 O O . SER A 1 84 ? 19.193 22.917 7.303 1.00 53.16 84 SER A O 1
ATOM 676 N N . THR A 1 85 ? 17.745 21.336 7.976 1.00 56.97 85 THR A N 1
ATOM 677 C CA . THR A 1 85 ? 18.348 21.236 9.306 1.00 56.97 85 THR A CA 1
ATOM 678 C C . THR A 1 85 ? 19.638 20.424 9.174 1.00 56.97 85 THR A C 1
ATOM 680 O O . THR A 1 85 ? 19.597 19.301 8.663 1.00 56.97 85 THR A O 1
ATOM 683 N N . PRO A 1 86 ? 20.794 20.965 9.582 1.00 60.72 86 PRO A N 1
ATOM 684 C CA . PRO A 1 86 ? 22.042 20.223 9.530 1.00 60.72 86 PRO A CA 1
ATOM 685 C C . PRO A 1 86 ? 21.973 19.002 10.455 1.00 60.72 86 PRO A C 1
ATOM 687 O O . PRO A 1 86 ? 21.592 19.135 11.618 1.00 60.72 86 PRO A O 1
ATOM 690 N N . LEU A 1 87 ? 22.330 17.820 9.952 1.00 69.25 87 LEU A N 1
ATOM 691 C CA . LEU A 1 87 ? 22.475 16.620 10.775 1.00 69.25 87 LEU A CA 1
ATOM 692 C C . LEU A 1 87 ? 23.947 16.361 11.018 1.00 69.25 87 LEU A C 1
ATOM 694 O O . LEU A 1 87 ? 24.722 16.386 10.065 1.00 69.25 87 LEU A O 1
ATOM 698 N N . GLU A 1 88 ? 24.320 16.046 12.254 1.00 74.19 88 GLU A N 1
ATOM 699 C CA . GLU A 1 88 ? 25.665 15.553 12.536 1.00 74.19 88 GLU A CA 1
ATOM 700 C C . GLU A 1 88 ? 25.892 14.237 11.777 1.00 74.19 88 GLU A C 1
ATOM 702 O O . GLU A 1 88 ? 25.180 13.248 11.966 1.00 74.19 88 GLU A O 1
ATOM 707 N N . ALA A 1 89 ? 26.874 14.250 10.881 1.00 74.50 89 ALA A N 1
ATOM 708 C CA . ALA A 1 89 ? 27.287 13.095 10.112 1.00 74.50 89 ALA A CA 1
ATOM 709 C C . ALA A 1 89 ? 28.039 12.105 11.005 1.00 74.50 89 ALA A C 1
ATOM 711 O O . ALA A 1 89 ? 28.592 12.445 12.056 1.00 74.50 89 ALA A O 1
ATOM 712 N N . SER A 1 90 ? 28.138 10.858 10.547 1.00 72.62 90 SER A N 1
ATOM 713 C CA . SER A 1 90 ? 29.009 9.883 11.198 1.00 72.62 90 SER A CA 1
ATOM 714 C C . SER A 1 90 ? 30.445 10.411 11.274 1.00 72.62 90 SER A C 1
ATOM 716 O O . SER A 1 90 ? 31.010 10.885 10.287 1.00 72.62 90 SER A O 1
ATOM 718 N N . ARG A 1 91 ? 31.091 10.244 12.433 1.00 65.75 91 ARG A N 1
ATOM 719 C CA . ARG A 1 91 ? 32.499 10.632 12.648 1.00 65.75 91 ARG A CA 1
ATOM 720 C C . ARG A 1 91 ? 33.460 9.987 11.642 1.00 65.75 91 ARG A C 1
ATOM 722 O O . ARG A 1 91 ? 34.526 10.537 11.368 1.00 65.75 91 ARG A O 1
ATOM 729 N N . TYR A 1 92 ? 33.078 8.831 11.097 1.00 73.31 92 TYR A N 1
ATOM 730 C CA . TYR A 1 92 ? 33.861 8.065 10.128 1.00 73.31 92 TYR A CA 1
ATOM 731 C C . TYR A 1 92 ? 33.526 8.390 8.670 1.00 73.31 92 TYR A C 1
ATOM 733 O O . TYR A 1 92 ? 34.169 7.842 7.774 1.00 73.31 92 TYR A O 1
ATOM 741 N N . ASP A 1 93 ? 32.547 9.260 8.408 1.00 71.44 93 ASP A N 1
ATOM 742 C CA . ASP A 1 93 ? 32.230 9.650 7.042 1.00 71.44 93 ASP A CA 1
ATOM 743 C C . ASP A 1 93 ? 33.346 10.541 6.475 1.00 71.44 93 ASP A C 1
ATOM 745 O O . ASP A 1 93 ? 33.709 11.588 7.027 1.00 71.44 93 ASP A O 1
ATOM 749 N N . LYS A 1 94 ? 33.943 10.082 5.373 1.00 75.50 94 LYS A N 1
ATOM 750 C CA . LYS A 1 94 ? 35.017 10.780 4.656 1.00 75.50 94 LYS A CA 1
ATOM 751 C C . LYS A 1 94 ? 34.492 11.815 3.658 1.00 75.50 94 LYS A C 1
ATOM 753 O O . LYS A 1 94 ? 35.291 12.583 3.134 1.00 75.50 94 LYS A O 1
ATOM 758 N N . HIS A 1 95 ? 33.192 11.805 3.382 1.00 76.56 95 HIS A N 1
ATOM 759 C CA . HIS A 1 95 ? 32.526 12.650 2.396 1.00 76.56 95 HIS A CA 1
ATOM 760 C C . HIS A 1 95 ? 31.672 13.757 3.023 1.00 76.56 95 HIS A C 1
ATOM 762 O O . HIS A 1 95 ? 31.222 14.635 2.295 1.00 76.56 95 HIS A O 1
ATOM 768 N N . ALA A 1 96 ? 31.476 13.735 4.343 1.00 74.94 96 ALA A N 1
ATOM 769 C CA . ALA A 1 96 ? 30.748 14.776 5.057 1.00 74.94 96 ALA A CA 1
ATOM 770 C C . ALA A 1 96 ? 31.607 16.032 5.282 1.00 74.94 96 ALA A C 1
ATOM 772 O O . ALA A 1 96 ? 32.749 15.950 5.758 1.00 74.94 96 ALA A O 1
ATOM 773 N N . ASP A 1 97 ? 31.025 17.194 4.985 1.00 77.75 97 ASP A N 1
ATOM 774 C CA . ASP A 1 97 ? 31.661 18.499 5.155 1.00 77.75 97 ASP A CA 1
ATOM 775 C C . ASP A 1 97 ? 31.669 18.915 6.634 1.00 77.75 97 ASP A C 1
ATOM 777 O O . ASP A 1 97 ? 30.692 18.735 7.364 1.00 77.75 97 ASP 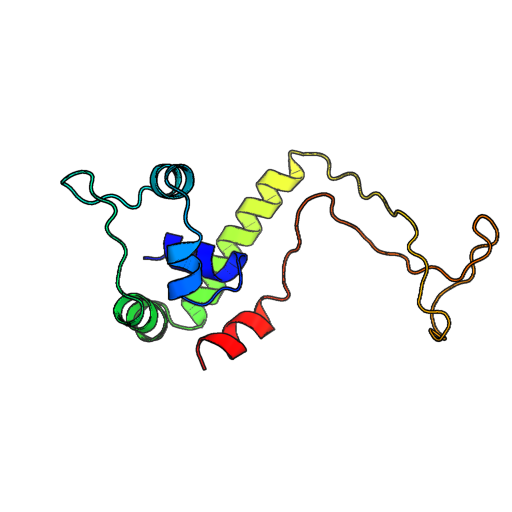A O 1
ATOM 781 N N . TYR A 1 98 ? 32.774 19.505 7.093 1.00 79.50 98 TYR A N 1
ATOM 782 C CA . TYR A 1 98 ? 32.859 20.068 8.442 1.00 79.50 98 TYR A CA 1
ATOM 783 C C . TYR A 1 98 ? 32.200 21.445 8.495 1.00 79.50 98 TYR A C 1
ATOM 785 O O . TYR A 1 98 ? 32.533 22.325 7.698 1.00 79.50 98 TYR A O 1
ATOM 793 N N . ASN A 1 99 ? 31.301 21.660 9.456 1.00 77.00 99 ASN A N 1
ATOM 794 C CA . ASN A 1 99 ? 30.651 22.947 9.650 1.00 77.00 99 ASN A CA 1
ATOM 795 C C . ASN A 1 99 ? 31.240 23.682 10.872 1.00 77.00 99 ASN A C 1
ATOM 797 O O . ASN A 1 99 ? 31.056 23.227 12.002 1.00 77.00 99 ASN A O 1
ATOM 801 N N . PRO A 1 100 ? 31.881 24.852 10.681 1.00 76.50 100 PRO A N 1
ATOM 802 C CA . PRO A 1 100 ? 32.495 25.611 11.771 1.00 76.50 100 PRO A CA 1
ATOM 803 C C . PRO A 1 100 ? 31.510 26.146 12.813 1.00 76.50 100 PRO A C 1
ATOM 805 O O . PRO A 1 100 ? 31.900 26.363 13.950 1.00 76.50 100 PRO A O 1
ATOM 808 N N . HIS A 1 101 ? 30.250 26.387 12.439 1.00 76.88 101 HIS A N 1
ATOM 809 C CA . HIS A 1 101 ? 29.251 26.955 13.345 1.00 76.88 101 HIS A CA 1
ATOM 810 C C . HIS A 1 101 ? 28.790 25.956 14.416 1.00 76.88 101 HIS A C 1
ATOM 812 O O . HIS A 1 101 ? 28.465 26.366 15.525 1.00 76.88 101 HIS A O 1
ATOM 818 N N . TYR A 1 102 ? 28.784 24.661 14.085 1.00 74.69 102 TYR A N 1
ATOM 819 C CA . TYR A 1 102 ? 28.366 23.574 14.982 1.00 74.69 102 TYR A CA 1
ATOM 820 C C . TYR A 1 102 ? 29.527 22.672 15.426 1.00 74.69 102 TYR A C 1
ATOM 822 O O . TYR A 1 102 ? 29.315 21.728 16.179 1.00 74.69 102 TYR A O 1
ATOM 830 N N . GLU A 1 103 ? 30.742 22.949 14.948 1.00 81.12 103 GLU A N 1
ATOM 831 C CA . GLU A 1 103 ? 31.979 22.229 15.278 1.00 81.12 103 GLU A CA 1
ATOM 832 C C . GLU A 1 103 ? 31.941 20.708 15.020 1.00 81.12 103 GLU A C 1
ATOM 834 O O . GLU A 1 103 ? 32.665 19.925 15.638 1.00 81.12 103 GLU A O 1
ATOM 839 N N . CYS A 1 104 ? 31.119 20.264 14.067 1.00 76.88 104 CYS A N 1
ATOM 840 C CA . CYS A 1 104 ? 30.993 18.857 13.701 1.00 76.88 104 CYS A CA 1
ATOM 841 C C . CYS A 1 104 ? 30.877 18.660 12.181 1.00 76.88 104 CYS A C 1
ATOM 843 O O . CYS A 1 104 ? 30.579 19.589 11.421 1.00 76.88 104 CYS A O 1
ATOM 845 N N . LYS A 1 105 ? 31.162 17.435 11.718 1.00 79.56 105 LYS A N 1
ATOM 846 C CA . LYS A 1 105 ? 30.868 17.032 10.335 1.00 79.56 105 LYS A CA 1
ATOM 847 C C . LYS A 1 105 ? 29.367 16.906 10.182 1.00 79.56 105 LYS A C 1
ATOM 849 O O . LYS A 1 105 ? 28.735 16.316 11.052 1.00 79.56 105 LYS A O 1
ATOM 854 N N . MET A 1 106 ? 28.811 17.436 9.100 1.00 76.19 106 MET A N 1
ATOM 855 C CA . MET A 1 106 ? 27.371 17.436 8.897 1.00 76.19 106 MET A CA 1
ATOM 856 C C . MET A 1 106 ? 26.974 16.984 7.501 1.00 76.19 106 MET A C 1
ATOM 858 O O . MET A 1 106 ? 27.582 17.378 6.506 1.00 76.19 106 MET A O 1
ATOM 862 N N . ASP A 1 107 ? 25.906 16.198 7.445 1.00 66.12 107 ASP A N 1
ATOM 863 C CA . ASP A 1 107 ? 25.264 15.801 6.204 1.00 66.12 107 ASP A CA 1
ATOM 864 C C . ASP A 1 107 ? 24.172 16.812 5.858 1.00 66.12 107 ASP A C 1
ATOM 866 O O . ASP A 1 107 ? 23.344 17.196 6.694 1.00 66.12 107 ASP A O 1
ATOM 870 N N . LYS A 1 108 ? 24.133 17.235 4.590 1.00 56.81 108 LYS A N 1
ATOM 871 C CA . LYS A 1 108 ? 22.988 17.978 4.056 1.00 56.81 108 LYS A CA 1
ATOM 872 C C . LYS A 1 108 ? 21.825 17.014 3.842 1.00 56.81 108 LYS A C 1
ATOM 874 O O . LYS A 1 108 ? 21.600 16.518 2.741 1.00 56.81 108 LYS A O 1
ATOM 879 N N . GLY A 1 109 ? 21.069 16.764 4.904 1.00 50.56 109 GLY A N 1
ATOM 880 C CA . GLY A 1 109 ? 19.771 16.112 4.811 1.00 50.56 109 GLY A CA 1
ATOM 881 C C . GLY A 1 109 ? 18.754 17.069 4.194 1.00 50.56 109 GLY A C 1
ATOM 882 O O . GLY A 1 109 ? 18.447 18.110 4.768 1.00 50.56 109 GLY A O 1
ATOM 883 N N . THR A 1 110 ? 18.220 16.739 3.018 1.00 43.16 110 THR A N 1
ATOM 884 C CA . THR A 1 110 ? 16.991 17.389 2.542 1.00 43.16 110 THR A CA 1
ATOM 885 C C . THR A 1 110 ? 15.817 16.684 3.201 1.00 43.16 110 THR A C 1
ATOM 887 O O . THR A 1 110 ? 15.439 15.586 2.796 1.00 43.16 110 THR A O 1
ATOM 890 N N . TYR A 1 111 ? 15.255 17.300 4.237 1.00 43.59 111 TYR A N 1
ATOM 891 C CA . TYR A 1 111 ? 14.021 16.833 4.848 1.00 43.59 111 TYR A CA 1
ATOM 892 C C . TYR A 1 111 ? 12.826 17.446 4.122 1.00 43.59 111 TYR A C 1
ATOM 894 O O . TYR A 1 111 ? 12.620 18.658 4.130 1.00 43.59 111 TYR A O 1
ATOM 902 N N . TYR A 1 112 ? 11.992 16.596 3.525 1.00 41.00 112 TYR A N 1
ATOM 903 C CA . TYR A 1 112 ? 10.605 16.967 3.279 1.00 41.00 112 TYR A CA 1
ATOM 904 C C . TYR A 1 112 ? 9.871 16.830 4.607 1.00 41.00 112 TYR A C 1
ATOM 906 O O . TYR A 1 112 ? 9.627 15.713 5.066 1.00 41.00 112 TYR A O 1
ATOM 914 N N . ASN A 1 113 ? 9.543 17.958 5.236 1.00 37.59 113 ASN A N 1
ATOM 915 C CA . ASN A 1 113 ? 8.696 17.987 6.425 1.00 37.59 113 ASN A CA 1
ATOM 916 C C . ASN A 1 113 ? 7.372 17.250 6.137 1.00 37.59 113 ASN A C 1
ATOM 918 O O . ASN A 1 113 ? 6.455 17.808 5.540 1.00 37.59 113 ASN A O 1
ATOM 922 N N . GLY A 1 114 ? 7.293 15.976 6.541 1.00 38.16 114 GLY A N 1
ATOM 923 C CA . GLY A 1 114 ? 6.057 15.195 6.609 1.00 38.16 114 GLY A CA 1
ATOM 924 C C . GLY A 1 114 ? 5.966 13.899 5.795 1.00 38.16 114 GLY A C 1
ATOM 925 O O . GLY A 1 114 ? 5.015 13.162 6.035 1.00 38.16 114 GLY A O 1
ATOM 926 N N . TRP A 1 115 ? 6.890 13.561 4.882 1.00 34.56 115 TRP A N 1
ATOM 927 C CA . TRP A 1 115 ? 6.721 12.350 4.055 1.00 34.56 115 TRP A CA 1
ATOM 928 C C . TRP A 1 115 ? 8.031 11.613 3.756 1.00 34.56 115 TRP A C 1
ATOM 930 O O . TRP A 1 115 ? 8.817 12.023 2.906 1.00 34.56 115 TRP A O 1
ATOM 940 N N . ASN A 1 116 ? 8.211 10.450 4.392 1.00 39.09 116 ASN A N 1
ATOM 941 C CA . ASN A 1 116 ? 9.088 9.401 3.876 1.00 39.09 116 ASN A CA 1
ATOM 942 C C . ASN A 1 116 ? 8.432 8.822 2.615 1.00 39.09 116 ASN A C 1
ATOM 944 O O . ASN A 1 116 ? 7.596 7.927 2.719 1.00 39.09 116 ASN A O 1
ATOM 948 N N . LEU A 1 117 ? 8.774 9.326 1.427 1.00 37.59 117 LEU A N 1
ATOM 949 C CA . LEU A 1 117 ? 8.503 8.605 0.182 1.00 37.59 117 LEU A CA 1
ATOM 950 C C . LEU A 1 117 ? 9.524 7.468 0.088 1.00 37.59 117 LEU A C 1
ATOM 952 O O . LEU A 1 117 ? 10.715 7.740 -0.072 1.00 37.59 117 LEU A O 1
ATOM 956 N N . PRO A 1 118 ? 9.121 6.197 0.228 1.00 42.50 118 PRO A N 1
ATOM 957 C CA . PRO A 1 118 ? 10.084 5.122 0.151 1.00 42.50 118 PRO A CA 1
ATOM 958 C C . PRO A 1 118 ? 10.582 4.917 -1.274 1.00 42.50 118 PRO A C 1
ATOM 960 O O . PRO A 1 118 ? 9.850 5.137 -2.236 1.00 42.50 118 PRO A O 1
ATOM 963 N N . ASN A 1 119 ? 11.795 4.381 -1.412 1.00 41.12 119 ASN A N 1
ATOM 964 C CA . ASN A 1 119 ? 12.254 3.779 -2.661 1.00 41.12 119 ASN A CA 1
ATOM 965 C C . ASN A 1 119 ? 11.364 2.564 -2.995 1.00 41.12 119 ASN A C 1
ATOM 967 O O . ASN A 1 119 ? 11.617 1.432 -2.582 1.00 41.12 119 ASN A O 1
ATOM 971 N N . PHE A 1 120 ? 10.268 2.818 -3.716 1.00 46.50 120 PHE A N 1
ATOM 972 C CA . PHE A 1 120 ? 9.185 1.864 -3.981 1.00 46.50 120 PHE A CA 1
ATOM 973 C C . PHE A 1 120 ? 9.632 0.622 -4.764 1.00 46.50 120 PHE A C 1
ATOM 975 O O . PHE A 1 120 ? 9.052 -0.452 -4.586 1.00 46.50 120 PHE A O 1
ATOM 982 N N . HIS A 1 121 ? 10.687 0.742 -5.575 1.00 37.62 121 HIS A N 1
ATOM 983 C CA . HIS A 1 121 ? 11.220 -0.367 -6.368 1.00 37.62 121 HIS A CA 1
ATOM 984 C C . HIS A 1 121 ? 11.677 -1.551 -5.494 1.00 37.62 121 HIS A C 1
ATOM 986 O O . HIS A 1 121 ? 11.402 -2.709 -5.817 1.00 37.62 121 HIS A O 1
ATOM 992 N N . ASP A 1 122 ? 12.281 -1.273 -4.335 1.00 38.62 122 ASP A N 1
ATOM 993 C CA . ASP A 1 122 ? 12.799 -2.309 -3.434 1.00 38.62 122 ASP A CA 1
ATOM 994 C C . ASP A 1 122 ? 11.721 -2.941 -2.547 1.00 38.62 122 ASP A C 1
ATOM 996 O O . ASP A 1 122 ? 11.877 -4.079 -2.095 1.00 38.62 122 ASP A O 1
ATOM 1000 N N . SER A 1 123 ? 10.621 -2.225 -2.291 1.00 39.75 123 SER A N 1
ATOM 1001 C CA . SER A 1 123 ? 9.502 -2.725 -1.482 1.00 39.75 123 SER A CA 1
ATOM 1002 C C . SER A 1 123 ? 8.612 -3.690 -2.277 1.00 39.75 123 SER A C 1
ATOM 1004 O O . SER A 1 123 ? 8.128 -4.683 -1.731 1.00 39.75 123 SER A O 1
ATOM 1006 N N . TYR A 1 124 ? 8.448 -3.467 -3.587 1.00 41.34 124 TYR A N 1
ATOM 1007 C CA . TYR A 1 124 ? 7.664 -4.352 -4.455 1.00 41.34 124 TYR A CA 1
ATOM 1008 C C . TYR A 1 124 ? 8.323 -5.728 -4.630 1.00 41.34 124 TYR A C 1
ATOM 1010 O O . TYR A 1 124 ? 7.668 -6.752 -4.424 1.00 41.34 124 TYR A O 1
ATOM 1018 N N . LYS A 1 125 ? 9.633 -5.762 -4.917 1.00 40.84 125 LYS A N 1
ATOM 1019 C CA . LYS A 1 125 ? 10.386 -7.015 -5.100 1.00 40.84 125 LYS A CA 1
ATOM 1020 C C . LYS A 1 125 ? 10.433 -7.871 -3.837 1.00 40.84 125 LYS A C 1
ATOM 1022 O O . LYS A 1 125 ? 10.180 -9.059 -3.918 1.00 40.84 125 LYS A O 1
ATOM 1027 N N . ARG A 1 126 ? 10.664 -7.272 -2.663 1.00 43.50 126 ARG A N 1
ATOM 1028 C CA . ARG A 1 126 ? 10.754 -8.009 -1.385 1.00 43.50 126 ARG A CA 1
ATOM 1029 C C . ARG A 1 126 ? 9.450 -8.652 -0.912 1.00 43.50 126 ARG A C 1
ATOM 1031 O O . ARG A 1 126 ? 9.484 -9.479 -0.008 1.00 43.50 126 ARG A O 1
ATOM 1038 N N . THR A 1 127 ? 8.308 -8.216 -1.440 1.00 44.25 127 THR A N 1
ATOM 1039 C CA . THR A 1 127 ? 7.000 -8.531 -0.848 1.00 44.25 127 THR A CA 1
ATOM 1040 C C . THR A 1 127 ? 6.123 -9.411 -1.737 1.00 44.25 127 THR A C 1
ATOM 1042 O O . THR A 1 127 ? 5.143 -9.979 -1.254 1.00 44.25 127 THR A O 1
ATOM 1045 N N . PHE A 1 128 ? 6.431 -9.512 -3.031 1.00 43.62 128 PHE A N 1
ATOM 1046 C CA . PHE A 1 128 ? 5.566 -10.185 -4.007 1.00 43.62 128 PHE A CA 1
ATOM 1047 C C . PHE A 1 128 ? 6.298 -11.145 -4.951 1.00 43.62 128 PHE A C 1
ATOM 1049 O O . PHE A 1 128 ? 5.618 -11.819 -5.731 1.00 43.62 128 PHE A O 1
ATOM 1056 N N . TRP A 1 129 ? 7.627 -11.236 -4.841 1.00 40.59 129 TRP A N 1
ATOM 1057 C CA . TRP A 1 129 ? 8.482 -12.160 -5.580 1.00 40.59 129 TRP A CA 1
ATOM 1058 C C . TRP A 1 129 ? 9.366 -12.956 -4.626 1.00 40.59 129 TRP A C 1
ATOM 1060 O O . TRP A 1 129 ? 9.885 -12.348 -3.664 1.00 40.59 129 TRP A O 1
#

Radius of gyration: 19.81 Å; chains: 1; bounding box: 60×42×30 Å